Protein AF-A0A3R5Y386-F1 (afdb_monomer)

Secondary structure (DSSP, 8-state):
-HHHHHHHHHHHHHGGGGTT--------HHHHHHHHH-TTSTT-HHHHHHHHHTT-TT--HHHHHHHHHHGGGSTT--TT---

Structure (mmCIF, N/CA/C/O backbone):
data_AF-A0A3R5Y386-F1
#
_entry.id   AF-A0A3R5Y386-F1
#
loop_
_atom_site.group_PDB
_atom_site.id
_atom_site.type_symbol
_atom_site.label_atom_id
_atom_site.label_alt_id
_atom_site.label_comp_id
_atom_site.label_asym_id
_atom_site.label_entity_id
_atom_site.label_seq_id
_atom_site.pdbx_PDB_ins_code
_atom_site.Cartn_x
_atom_site.Cartn_y
_atom_site.Cartn_z
_atom_site.occupancy
_atom_site.B_iso_or_equiv
_atom_site.auth_seq_id
_atom_site.auth_comp_id
_atom_site.auth_asym_id
_atom_site.auth_atom_id
_atom_site.pdbx_PDB_model_num
ATOM 1 N N . MET A 1 1 ? 42.688 11.403 -36.344 1.00 62.56 1 MET A N 1
ATOM 2 C CA . MET A 1 1 ? 42.621 11.933 -34.958 1.00 62.56 1 MET A CA 1
ATOM 3 C C . MET A 1 1 ? 41.250 12.476 -34.552 1.00 62.56 1 MET A C 1
ATOM 5 O O . MET A 1 1 ? 40.793 12.110 -33.482 1.00 62.56 1 MET A O 1
ATOM 9 N N . LYS A 1 2 ? 40.561 13.291 -35.368 1.00 73.12 2 LYS A N 1
ATOM 10 C CA . LYS A 1 2 ? 39.269 13.909 -34.987 1.00 73.12 2 LYS A CA 1
ATOM 11 C C . LYS A 1 2 ? 38.145 12.906 -34.664 1.00 73.12 2 LYS A C 1
ATOM 13 O O . LYS A 1 2 ? 37.412 13.110 -33.709 1.00 73.12 2 LYS A O 1
ATOM 18 N N . ILE A 1 3 ? 38.062 11.798 -35.406 1.00 82.25 3 ILE A N 1
ATOM 19 C CA . ILE A 1 3 ? 37.072 10.728 -35.171 1.00 82.25 3 ILE A CA 1
ATOM 20 C C . ILE A 1 3 ? 37.309 10.045 -33.816 1.00 82.25 3 ILE A C 1
ATOM 22 O O . ILE A 1 3 ? 36.368 9.842 -33.062 1.00 82.25 3 ILE A O 1
ATOM 26 N N . PHE A 1 4 ? 38.569 9.775 -33.462 1.00 86.62 4 PHE A N 1
ATOM 27 C CA . PHE A 1 4 ? 38.923 9.201 -32.159 1.00 86.62 4 PHE A CA 1
ATOM 28 C C . PHE A 1 4 ? 38.592 10.147 -31.002 1.00 86.62 4 PHE A C 1
ATOM 30 O O . PHE A 1 4 ? 38.041 9.708 -29.999 1.00 86.62 4 PHE A O 1
ATOM 37 N N . ALA A 1 5 ? 38.850 11.449 -31.164 1.00 87.19 5 ALA A N 1
ATOM 38 C CA . ALA A 1 5 ? 38.442 12.451 -30.181 1.00 87.19 5 ALA A CA 1
ATOM 39 C C . ALA A 1 5 ? 36.908 12.525 -30.040 1.00 87.19 5 ALA A C 1
ATOM 41 O O . ALA A 1 5 ? 36.397 12.603 -28.929 1.00 87.19 5 ALA A O 1
ATOM 42 N N . SER A 1 6 ? 36.167 12.429 -31.148 1.00 86.44 6 SER A N 1
ATOM 43 C CA . SER A 1 6 ? 34.699 12.427 -31.134 1.00 86.44 6 SER A CA 1
ATOM 44 C C . SER A 1 6 ? 34.113 11.176 -30.470 1.00 86.44 6 SER A C 1
ATOM 46 O O . SER A 1 6 ? 33.136 11.282 -29.734 1.00 86.44 6 SER A O 1
ATOM 48 N N . LEU A 1 7 ? 34.709 10.002 -30.697 1.00 91.31 7 LEU A N 1
ATOM 49 C CA . LEU A 1 7 ? 34.300 8.751 -30.050 1.00 91.31 7 LEU A CA 1
ATOM 50 C C . LEU A 1 7 ? 34.578 8.779 -28.542 1.00 91.31 7 LEU A C 1
ATOM 52 O O . LEU A 1 7 ? 33.753 8.315 -27.761 1.00 91.31 7 LEU A O 1
ATOM 56 N N . LEU A 1 8 ? 35.703 9.373 -28.132 1.00 91.62 8 LEU A N 1
ATOM 57 C CA . LEU A 1 8 ? 36.048 9.554 -26.722 1.00 91.62 8 LEU A CA 1
ATOM 58 C C . LEU A 1 8 ? 35.031 10.455 -26.007 1.00 91.62 8 LEU A C 1
ATOM 60 O O . LEU A 1 8 ? 34.558 10.108 -24.929 1.00 91.62 8 LEU A O 1
ATOM 64 N N . VAL A 1 9 ? 34.667 11.587 -26.618 1.00 92.62 9 VAL A N 1
ATOM 65 C CA . VAL A 1 9 ? 33.654 12.503 -26.066 1.00 92.62 9 VAL A CA 1
ATOM 66 C C . VAL A 1 9 ? 32.298 11.809 -25.958 1.00 92.62 9 VAL A C 1
ATOM 68 O O . VAL A 1 9 ? 31.640 11.918 -24.928 1.00 92.62 9 VAL A O 1
ATOM 71 N N . PHE A 1 10 ? 31.901 11.045 -26.978 1.00 90.38 10 PHE A N 1
ATOM 72 C CA . PHE A 1 10 ? 30.650 10.289 -26.950 1.00 90.38 10 PHE A CA 1
ATOM 73 C C . PHE A 1 10 ? 30.623 9.238 -25.828 1.00 90.38 10 PHE A C 1
ATOM 75 O O . PHE A 1 10 ? 29.634 9.139 -25.107 1.00 90.38 10 PHE A O 1
ATOM 82 N N . ALA A 1 11 ? 31.721 8.505 -25.622 1.00 89.19 11 ALA A N 1
ATOM 83 C CA . ALA A 1 11 ? 31.836 7.544 -24.527 1.00 89.19 11 ALA A CA 1
ATOM 84 C C . ALA A 1 11 ? 31.775 8.221 -23.146 1.00 89.19 11 ALA A C 1
ATOM 86 O O . ALA A 1 11 ? 31.128 7.707 -22.235 1.00 89.19 11 ALA A O 1
ATOM 87 N N . LEU A 1 12 ? 32.390 9.400 -22.999 1.00 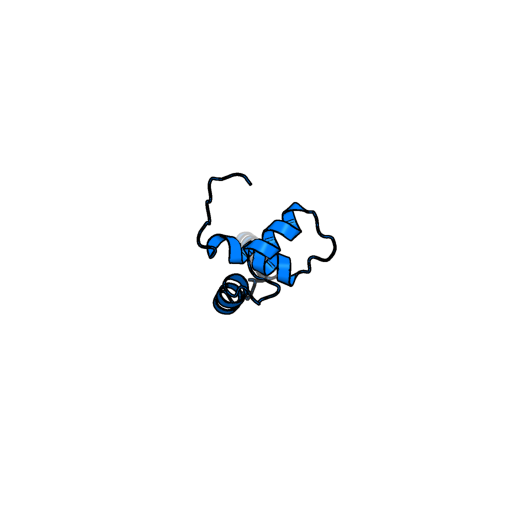89.06 12 LEU A N 1
ATOM 88 C CA . LEU A 1 12 ? 32.374 10.163 -21.749 1.00 89.06 12 LEU A CA 1
ATOM 89 C C . LEU A 1 12 ? 30.959 10.643 -21.377 1.00 89.06 12 LEU A C 1
ATOM 91 O O . LEU A 1 12 ? 30.605 10.666 -20.200 1.00 89.06 12 LEU A O 1
ATOM 95 N N . LEU A 1 13 ? 30.139 10.977 -22.379 1.00 87.69 13 LEU A N 1
ATOM 96 C CA . LEU A 1 13 ? 28.748 11.408 -22.197 1.00 87.69 13 LEU A CA 1
ATOM 97 C C . LEU A 1 13 ? 27.793 10.272 -21.795 1.00 87.69 13 LEU A C 1
ATOM 99 O O . LEU A 1 13 ? 26.701 10.557 -21.312 1.00 87.69 13 LEU A O 1
ATOM 103 N N . MET A 1 14 ? 28.188 9.005 -21.961 1.00 83.50 14 MET A N 1
ATOM 104 C CA . MET A 1 14 ? 27.374 7.836 -21.589 1.00 83.50 14 MET A CA 1
ATOM 105 C C . MET A 1 14 ? 27.625 7.349 -20.151 1.00 83.50 14 MET A C 1
ATOM 107 O O . MET A 1 14 ? 26.840 6.571 -19.622 1.00 83.50 14 MET A O 1
ATOM 111 N N . LEU A 1 15 ? 28.681 7.824 -19.481 1.00 79.44 15 LEU A N 1
ATOM 112 C CA . LEU A 1 15 ? 28.994 7.461 -18.092 1.00 79.44 15 LEU A CA 1
ATOM 113 C C . LEU A 1 15 ? 27.914 7.822 -17.044 1.00 79.44 15 LEU A C 1
ATOM 115 O O . LEU A 1 15 ? 27.742 7.041 -16.108 1.00 79.44 15 LEU A O 1
ATOM 119 N N . PRO A 1 16 ? 27.177 8.950 -17.129 1.00 80.25 16 PRO A N 1
ATOM 120 C CA . PRO A 1 16 ? 26.228 9.324 -16.080 1.00 80.25 16 PRO A CA 1
ATOM 121 C C . PRO A 1 16 ? 24.904 8.536 -16.092 1.00 80.25 16 PRO A C 1
ATOM 123 O O . PRO A 1 16 ? 24.112 8.690 -15.162 1.00 80.25 16 PRO A O 1
ATOM 126 N N . THR A 1 17 ? 24.627 7.685 -17.090 1.00 74.88 17 THR A N 1
ATOM 127 C CA . THR A 1 17 ? 23.305 7.037 -17.236 1.00 74.88 17 THR A CA 1
ATOM 128 C C . THR A 1 17 ? 23.008 5.965 -16.183 1.00 74.88 17 THR A C 1
ATOM 130 O O . THR A 1 17 ? 21.850 5.600 -16.004 1.00 74.88 17 THR A O 1
ATOM 133 N N . THR A 1 18 ? 24.015 5.454 -15.473 1.00 68.94 18 THR A N 1
ATOM 134 C CA . THR A 1 18 ? 23.844 4.390 -14.465 1.00 68.94 18 THR A CA 1
ATOM 135 C C . THR A 1 18 ? 23.636 4.918 -13.044 1.00 68.94 18 THR A C 1
ATOM 137 O O . THR A 1 18 ? 23.149 4.182 -12.189 1.00 68.94 18 THR A O 1
ATOM 140 N N . PHE A 1 19 ? 23.957 6.189 -12.781 1.00 70.50 19 PHE A N 1
ATOM 141 C CA . PHE A 1 19 ? 23.898 6.777 -11.436 1.00 70.50 19 PHE A CA 1
ATOM 142 C C . PHE A 1 19 ? 22.494 7.230 -11.015 1.00 70.50 19 PHE A C 1
ATOM 144 O O . PHE A 1 19 ? 22.246 7.417 -9.827 1.00 70.50 19 PHE A O 1
ATOM 151 N N . TYR A 1 20 ? 21.569 7.367 -11.967 1.00 72.75 20 TYR A N 1
ATOM 152 C CA . TYR A 1 20 ? 20.180 7.774 -11.724 1.00 72.75 20 TYR A CA 1
ATOM 153 C C . TYR A 1 20 ? 19.178 6.631 -11.928 1.00 72.75 20 TYR A C 1
ATOM 155 O O . TYR A 1 20 ? 18.014 6.871 -12.252 1.00 72.75 20 TYR A O 1
ATOM 163 N N . ALA A 1 21 ? 19.609 5.377 -11.763 1.00 73.44 21 ALA A N 1
ATOM 164 C CA . ALA A 1 21 ? 18.686 4.249 -11.811 1.00 73.44 21 ALA A CA 1
ATOM 165 C C . ALA A 1 21 ? 17.622 4.392 -10.708 1.00 73.44 21 ALA A C 1
ATOM 167 O O . ALA A 1 21 ? 17.944 4.649 -9.545 1.00 73.44 21 ALA A O 1
ATOM 168 N N . GLN A 1 22 ? 16.347 4.234 -11.073 1.00 74.81 22 GLN A N 1
ATOM 169 C CA . GLN A 1 22 ? 15.257 4.246 -10.101 1.00 74.81 22 GLN A CA 1
ATOM 170 C C . GLN A 1 22 ? 15.438 3.074 -9.134 1.00 74.81 22 GLN A C 1
ATOM 172 O O . GLN A 1 22 ? 15.659 1.935 -9.552 1.00 74.81 22 GLN A O 1
ATOM 177 N N . LYS A 1 23 ? 15.339 3.346 -7.829 1.00 76.88 23 LYS A N 1
ATOM 178 C CA . LYS A 1 23 ? 15.285 2.286 -6.824 1.00 76.88 23 LYS A CA 1
ATOM 179 C C . LYS A 1 23 ? 13.989 1.510 -7.039 1.00 76.88 23 LYS A C 1
ATOM 181 O O . LYS A 1 23 ? 12.911 2.061 -6.842 1.00 76.88 23 LYS A O 1
ATOM 186 N N . ILE A 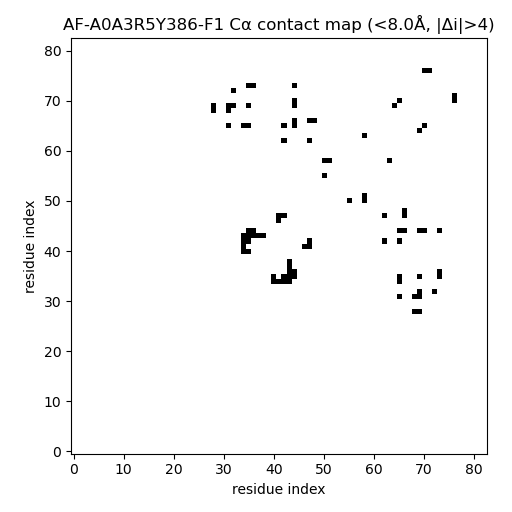1 24 ? 14.102 0.243 -7.430 1.00 77.69 24 ILE A N 1
ATOM 187 C CA . ILE A 1 24 ? 12.945 -0.649 -7.497 1.00 77.69 24 ILE A CA 1
ATOM 188 C C . ILE A 1 24 ? 12.458 -0.879 -6.066 1.00 77.69 24 ILE A C 1
ATOM 190 O O . ILE A 1 24 ? 13.225 -1.283 -5.187 1.00 77.69 24 ILE A O 1
ATOM 194 N N . SER A 1 25 ? 11.185 -0.585 -5.833 1.00 76.19 25 SER A N 1
ATOM 195 C CA . SER A 1 25 ? 10.499 -0.862 -4.577 1.00 76.19 25 SER A CA 1
ATOM 196 C C . SER A 1 25 ? 10.497 -2.374 -4.331 1.00 76.19 25 SER A C 1
ATOM 198 O O . SER A 1 25 ? 9.968 -3.127 -5.145 1.00 76.19 25 SER A O 1
ATOM 200 N N . ASN A 1 26 ? 11.087 -2.832 -3.224 1.00 87.19 26 ASN A N 1
ATOM 201 C CA . ASN A 1 26 ? 11.011 -4.236 -2.814 1.00 87.19 26 ASN A CA 1
ATOM 202 C C . ASN A 1 26 ? 9.709 -4.455 -2.032 1.00 87.19 26 ASN A C 1
ATOM 204 O O . ASN A 1 26 ? 9.695 -4.309 -0.811 1.00 87.19 26 ASN A O 1
ATOM 208 N N . ILE A 1 27 ? 8.616 -4.697 -2.755 1.00 90.81 27 ILE A N 1
ATOM 209 C CA . ILE A 1 27 ? 7.273 -4.853 -2.191 1.00 90.81 27 ILE A CA 1
ATOM 210 C C . ILE A 1 27 ? 6.940 -6.336 -2.049 1.00 90.81 27 ILE A C 1
ATOM 212 O O . ILE A 1 27 ? 7.025 -7.092 -3.014 1.00 90.81 27 ILE A O 1
ATOM 216 N N . ASP A 1 28 ? 6.531 -6.730 -0.846 1.00 94.56 28 ASP A N 1
ATOM 217 C CA . ASP A 1 28 ? 6.032 -8.070 -0.551 1.00 94.56 28 ASP A CA 1
ATOM 218 C C . ASP A 1 28 ? 4.510 -8.113 -0.752 1.00 94.56 28 ASP A C 1
ATOM 220 O O . ASP A 1 28 ? 3.730 -7.734 0.124 1.00 94.56 28 ASP A O 1
ATOM 224 N N . PHE A 1 29 ? 4.088 -8.546 -1.939 1.00 94.19 29 PHE A N 1
ATOM 225 C CA . PHE A 1 29 ? 2.673 -8.624 -2.299 1.00 94.19 29 PHE A CA 1
ATOM 226 C C . PHE A 1 29 ? 1.906 -9.695 -1.515 1.00 94.19 29 PHE A C 1
ATOM 228 O O . PHE A 1 29 ? 0.708 -9.519 -1.292 1.00 94.19 29 PHE A O 1
ATOM 235 N N . ASP A 1 30 ? 2.566 -10.767 -1.070 1.00 95.62 30 ASP A N 1
ATOM 236 C CA . ASP A 1 30 ? 1.918 -11.830 -0.298 1.00 95.62 30 ASP A CA 1
ATOM 237 C C . ASP A 1 30 ? 1.573 -11.330 1.109 1.00 95.62 30 ASP A C 1
ATOM 239 O O . ASP A 1 30 ? 0.454 -11.534 1.592 1.00 95.62 30 ASP A O 1
ATOM 243 N N . SER A 1 31 ? 2.497 -10.593 1.732 1.00 95.69 31 SER A N 1
ATOM 244 C CA . SER A 1 31 ? 2.263 -9.916 3.012 1.00 95.69 31 SER A CA 1
ATOM 245 C C . SER A 1 31 ? 1.130 -8.893 2.915 1.00 95.69 31 SER A C 1
ATOM 247 O O . SER A 1 31 ? 0.220 -8.897 3.747 1.00 95.69 31 SER A O 1
ATOM 249 N N . ILE A 1 32 ? 1.130 -8.063 1.865 1.00 96.12 32 ILE A N 1
ATOM 250 C CA . ILE A 1 32 ? 0.052 -7.091 1.628 1.00 96.12 32 ILE A CA 1
ATOM 251 C C . ILE A 1 32 ? -1.283 -7.814 1.474 1.00 96.12 32 ILE A C 1
ATOM 253 O O . ILE A 1 32 ? -2.239 -7.473 2.167 1.00 96.12 32 ILE A O 1
ATOM 257 N N . LYS A 1 33 ? -1.349 -8.850 0.631 1.00 96.06 33 LYS A N 1
ATOM 258 C CA . LYS A 1 33 ? -2.572 -9.630 0.423 1.00 96.06 33 LYS A CA 1
ATOM 259 C C . LYS A 1 33 ? -3.125 -10.185 1.738 1.00 96.06 33 LYS A C 1
ATOM 261 O O . LYS A 1 33 ? -4.319 -10.053 1.992 1.00 96.06 33 LYS A O 1
ATOM 266 N N . ALA A 1 34 ? -2.269 -10.762 2.580 1.00 96.12 34 ALA A N 1
ATOM 267 C CA . ALA A 1 34 ? -2.680 -11.297 3.875 1.00 96.12 34 ALA A CA 1
ATOM 268 C C . ALA A 1 34 ? -3.233 -10.198 4.800 1.00 96.12 34 ALA A C 1
ATOM 270 O O . ALA A 1 34 ? -4.304 -10.364 5.382 1.00 96.12 34 ALA A O 1
ATOM 271 N N . LYS A 1 35 ? -2.544 -9.053 4.890 1.00 95.88 35 LYS A N 1
ATOM 272 C CA . LYS A 1 35 ? -2.961 -7.918 5.728 1.00 95.88 35 LYS A CA 1
ATOM 273 C C . LYS A 1 35 ? -4.296 -7.311 5.302 1.00 95.88 35 LYS A C 1
ATOM 275 O O . LYS A 1 35 ? -5.058 -6.899 6.171 1.00 95.88 35 LYS A O 1
ATOM 280 N N . ILE A 1 36 ? -4.551 -7.192 3.998 1.00 95.94 36 ILE A N 1
ATOM 281 C CA . ILE A 1 36 ? -5.733 -6.481 3.488 1.00 95.94 36 ILE A CA 1
ATOM 282 C C . ILE A 1 36 ? -7.004 -7.342 3.482 1.00 95.94 36 ILE A C 1
ATOM 284 O O . ILE A 1 36 ? -8.098 -6.785 3.401 1.00 95.94 36 ILE A O 1
ATOM 288 N N . GLN A 1 37 ? -6.859 -8.672 3.546 1.00 95.06 37 GLN A N 1
ATOM 289 C CA . GLN A 1 37 ? -7.963 -9.641 3.551 1.00 95.06 37 GLN A CA 1
ATOM 290 C C . GLN A 1 37 ? -8.397 -10.062 4.964 1.00 95.06 37 GLN A C 1
ATOM 292 O O . GLN A 1 37 ? -9.503 -10.566 5.128 1.00 95.06 37 GLN A O 1
ATOM 297 N N . ASP A 1 38 ? -7.557 -9.865 5.982 1.00 96.12 38 ASP A N 1
ATOM 298 C CA . ASP A 1 38 ? -7.900 -10.172 7.374 1.00 96.12 38 ASP A CA 1
ATOM 299 C C . ASP A 1 38 ? -8.750 -9.055 7.996 1.00 96.12 38 ASP A C 1
ATOM 301 O O . ASP A 1 38 ? -8.276 -7.936 8.172 1.00 96.12 38 ASP A O 1
ATOM 305 N N . GLU A 1 39 ? -9.989 -9.369 8.382 1.00 94.94 39 GLU A N 1
ATOM 306 C CA . GLU A 1 39 ? -10.920 -8.433 9.034 1.00 94.94 39 GLU A CA 1
ATOM 307 C C . GLU A 1 39 ? -10.404 -7.887 10.377 1.00 94.94 39 GLU A C 1
ATOM 309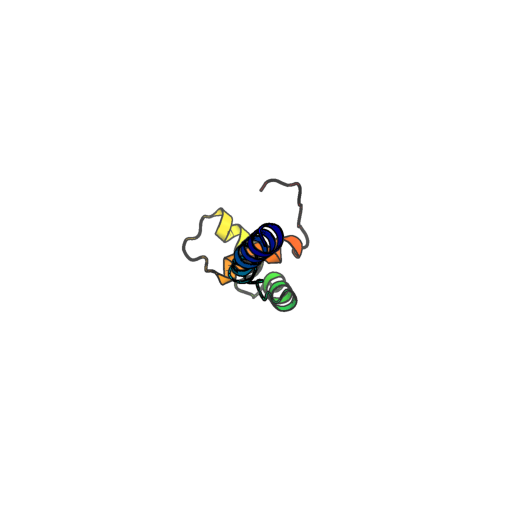 O O . GLU A 1 39 ? -10.818 -6.808 10.806 1.00 94.94 39 GLU A O 1
ATOM 314 N N . ASN A 1 40 ? -9.491 -8.604 11.041 1.00 96.12 40 ASN A N 1
ATOM 315 C CA . ASN A 1 40 ? -8.902 -8.185 12.317 1.00 96.12 40 ASN A CA 1
ATOM 316 C C . ASN A 1 40 ? -7.628 -7.346 12.142 1.00 96.12 40 ASN A C 1
ATOM 318 O O . ASN A 1 40 ? -7.097 -6.812 13.119 1.00 96.12 40 ASN A O 1
ATOM 322 N N . SER A 1 41 ? -7.118 -7.236 10.915 1.00 95.00 41 SER A N 1
ATOM 323 C CA . SER A 1 41 ? -5.943 -6.432 10.602 1.00 95.00 41 SER A CA 1
ATOM 324 C C . SER A 1 41 ? -6.285 -4.946 10.647 1.00 95.00 41 SER A C 1
ATOM 326 O O . SER A 1 41 ? -7.310 -4.500 10.129 1.00 95.00 41 SER A O 1
ATOM 328 N N . SER A 1 42 ? -5.374 -4.129 11.180 1.00 93.12 42 SER A N 1
ATOM 329 C CA . SER A 1 42 ? -5.487 -2.667 11.084 1.00 93.12 42 SER A CA 1
ATOM 330 C C . SER A 1 42 ? -5.467 -2.164 9.636 1.00 93.12 42 SER A C 1
ATOM 332 O O . SER A 1 42 ? -5.898 -1.045 9.366 1.00 93.12 42 SER A O 1
ATOM 334 N N . SER A 1 43 ? -4.969 -2.991 8.713 1.00 96.19 43 SER A N 1
ATOM 335 C CA . SER A 1 43 ? -4.880 -2.712 7.281 1.00 96.19 43 SER A CA 1
ATOM 336 C C . SER A 1 43 ? -5.980 -3.404 6.472 1.00 96.19 43 SER A C 1
ATOM 338 O O . SER A 1 43 ? -5.861 -3.475 5.249 1.00 96.19 43 SER A O 1
ATOM 340 N N . TYR A 1 44 ? -7.038 -3.907 7.122 1.00 96.62 44 TYR A N 1
ATOM 341 C CA . TYR A 1 44 ? -8.194 -4.470 6.429 1.00 96.62 44 TYR A CA 1
ATOM 342 C C . TYR A 1 44 ? -8.743 -3.467 5.407 1.00 96.62 44 TYR A C 1
ATOM 344 O O . TYR A 1 44 ? -9.082 -2.331 5.760 1.00 96.62 44 TYR A O 1
ATOM 352 N N . TYR A 1 45 ? -8.806 -3.871 4.135 1.00 95.69 45 TYR A N 1
ATOM 353 C CA . TYR A 1 45 ? -8.958 -2.926 3.025 1.00 95.69 45 TYR A CA 1
ATOM 354 C C . TYR A 1 45 ? -10.198 -2.022 3.126 1.00 95.69 45 TYR A C 1
ATOM 356 O O . TYR A 1 45 ? -10.044 -0.811 2.953 1.00 95.69 45 TYR A O 1
ATOM 364 N N . PRO A 1 46 ? -11.405 -2.538 3.448 1.00 95.00 46 PRO A N 1
ATOM 365 C CA . PRO A 1 46 ? -12.605 -1.709 3.582 1.00 95.00 46 PRO A CA 1
ATOM 366 C C . PRO A 1 46 ? -12.466 -0.590 4.619 1.00 95.00 46 PRO A C 1
ATOM 368 O O . PRO A 1 46 ? -12.856 0.546 4.354 1.00 95.00 46 PRO A O 1
ATOM 371 N N . ASN A 1 47 ? -11.843 -0.880 5.763 1.00 95.75 47 ASN A N 1
ATOM 372 C CA . ASN A 1 47 ? -11.621 0.117 6.809 1.00 95.75 47 ASN A CA 1
ATOM 373 C C . ASN A 1 47 ? -10.570 1.140 6.361 1.00 95.75 47 ASN A C 1
ATOM 375 O O . ASN A 1 47 ? -10.706 2.342 6.590 1.00 95.75 47 ASN A O 1
ATOM 379 N N . LEU A 1 48 ? -9.515 0.665 5.697 1.00 95.75 48 LEU A N 1
ATOM 380 C CA . LEU A 1 48 ? -8.404 1.497 5.256 1.00 95.75 48 LEU A CA 1
ATOM 381 C C . LEU A 1 48 ? -8.831 2.511 4.184 1.00 95.75 48 LEU A C 1
ATOM 383 O O . LEU A 1 48 ? -8.478 3.689 4.268 1.00 95.75 48 LEU A O 1
ATOM 387 N N . ILE A 1 49 ? -9.631 2.079 3.204 1.00 94.62 49 ILE A N 1
ATOM 388 C CA . ILE A 1 49 ? -10.140 2.967 2.151 1.00 94.62 49 ILE A CA 1
ATOM 389 C C . ILE A 1 49 ? -11.163 3.971 2.697 1.00 94.62 49 ILE A C 1
ATOM 391 O O . ILE A 1 49 ? -11.218 5.106 2.225 1.00 94.62 49 ILE A O 1
ATOM 395 N N . GLU A 1 50 ? -11.951 3.600 3.708 1.00 95.31 50 GLU A N 1
ATOM 396 C CA . GLU A 1 50 ? -12.861 4.530 4.383 1.00 95.31 50 GLU A CA 1
ATOM 397 C C . GLU A 1 50 ? -12.091 5.624 5.132 1.00 95.31 50 GLU A C 1
ATOM 399 O O . GLU A 1 50 ? -12.386 6.810 4.958 1.00 95.31 50 GLU A O 1
ATOM 404 N N . ARG A 1 51 ? -11.042 5.253 5.878 1.00 96.94 51 ARG A N 1
ATOM 405 C CA . ARG A 1 51 ? -10.139 6.217 6.532 1.00 96.94 51 ARG A CA 1
ATOM 406 C C . ARG A 1 51 ? -9.526 7.192 5.527 1.00 96.94 51 ARG A C 1
ATOM 408 O O . ARG A 1 51 ? -9.500 8.396 5.786 1.00 96.94 51 ARG A O 1
ATOM 415 N N . LEU A 1 52 ? -9.105 6.699 4.357 1.00 95.62 52 LEU A N 1
ATOM 416 C CA . LEU A 1 52 ? -8.606 7.550 3.272 1.00 95.62 52 LEU A CA 1
A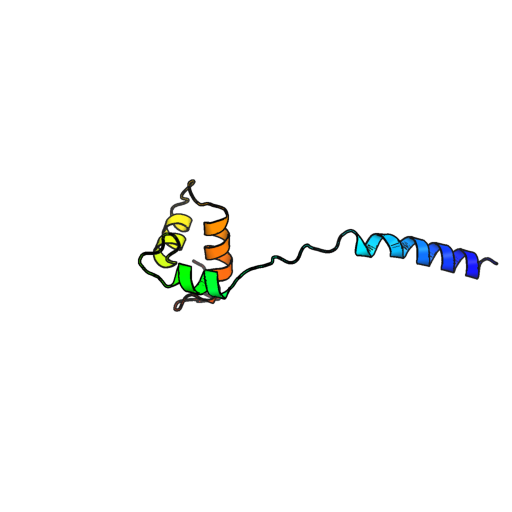TOM 417 C C . LEU A 1 52 ? -9.668 8.549 2.791 1.00 95.62 52 LEU A C 1
ATOM 419 O O . LEU A 1 52 ? -9.380 9.740 2.692 1.00 95.62 52 LEU A O 1
ATOM 423 N N . LYS A 1 53 ? -10.903 8.097 2.537 1.00 94.94 53 LYS A N 1
ATOM 424 C CA . LYS A 1 53 ? -12.014 8.972 2.105 1.00 94.94 53 LYS A CA 1
ATOM 425 C C . LYS A 1 53 ? -12.341 10.056 3.133 1.00 94.94 53 LYS A C 1
ATOM 427 O O . LYS A 1 53 ? -12.675 11.183 2.768 1.00 94.94 53 LYS A O 1
ATOM 432 N N . LEU A 1 54 ? -12.219 9.731 4.416 1.00 97.69 54 LEU A N 1
ATOM 433 C CA . LEU A 1 54 ? -12.429 10.664 5.522 1.00 97.69 54 LEU A CA 1
ATOM 434 C C . LEU A 1 54 ? -11.229 11.590 5.779 1.00 97.69 54 LEU A C 1
ATOM 436 O O . LEU A 1 54 ? -11.290 12.400 6.701 1.00 97.69 54 LEU A O 1
ATOM 440 N N . HIS A 1 55 ? -10.180 11.517 4.953 1.00 96.12 55 HIS A N 1
ATOM 441 C CA . HIS A 1 55 ? -8.957 12.310 5.091 1.00 96.12 55 HIS A CA 1
ATOM 442 C C . HIS A 1 55 ? -8.312 12.145 6.475 1.00 96.12 55 HIS A C 1
ATOM 444 O O . HIS A 1 55 ? -7.860 13.122 7.077 1.00 96.12 55 HIS A O 1
ATOM 450 N N . ASP A 1 56 ? -8.290 10.913 6.992 1.00 97.31 56 ASP A N 1
ATOM 451 C CA . ASP A 1 56 ? -7.685 10.596 8.284 1.00 97.31 56 ASP A CA 1
ATOM 452 C C . ASP A 1 56 ? -6.193 11.002 8.299 1.00 97.31 56 ASP A C 1
ATOM 454 O O . ASP A 1 56 ? -5.382 10.410 7.579 1.00 97.31 56 ASP A O 1
ATOM 458 N N . PRO A 1 57 ? -5.790 11.991 9.123 1.00 96.44 57 PRO A N 1
ATOM 459 C CA . PRO A 1 57 ? -4.412 12.474 9.163 1.00 96.44 57 PRO A CA 1
ATOM 460 C C . PRO A 1 57 ? -3.456 11.494 9.857 1.00 96.44 57 PRO A C 1
ATOM 462 O O . PRO A 1 57 ? -2.251 11.733 9.876 1.00 96.44 57 PRO A O 1
ATOM 465 N N . THR A 1 58 ? -3.975 10.420 10.459 1.00 97.12 58 THR A N 1
ATOM 466 C CA . THR A 1 58 ? -3.180 9.390 11.141 1.00 97.12 58 THR A CA 1
ATOM 467 C C . THR A 1 58 ? -2.726 8.263 10.211 1.00 97.12 58 THR A C 1
ATOM 469 O O . THR A 1 58 ? -2.042 7.347 10.668 1.00 97.12 58 THR A O 1
ATOM 472 N N . LEU A 1 59 ? -3.085 8.316 8.920 1.00 97.44 59 LEU A N 1
ATOM 473 C CA . LEU A 1 59 ? -2.614 7.360 7.919 1.00 97.44 59 LEU A CA 1
ATOM 474 C C . LEU A 1 59 ? -1.089 7.382 7.812 1.00 97.44 59 LEU A C 1
ATOM 476 O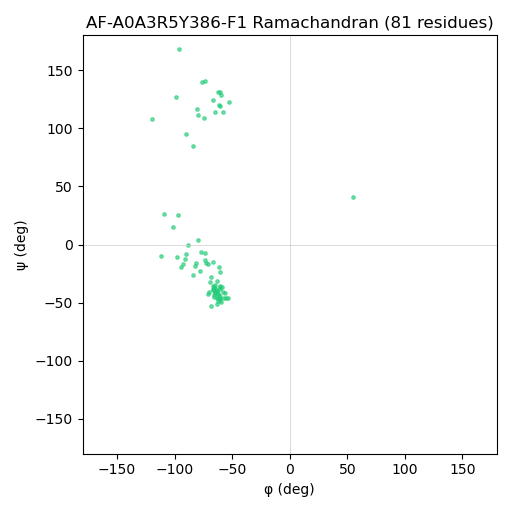 O . LEU A 1 59 ? -0.464 8.429 7.635 1.00 97.44 59 LEU A O 1
ATOM 480 N N . THR A 1 60 ? -0.506 6.195 7.907 1.00 97.31 60 THR A N 1
ATOM 481 C CA . THR A 1 60 ? 0.939 5.972 7.874 1.00 97.31 60 THR A CA 1
ATOM 482 C C . THR A 1 60 ? 1.424 5.586 6.477 1.00 97.31 60 THR A C 1
ATOM 484 O O . THR A 1 60 ? 0.639 5.229 5.602 1.00 97.31 60 THR A O 1
ATOM 487 N N . ASP A 1 61 ? 2.741 5.588 6.263 1.00 95.00 61 ASP A N 1
ATOM 488 C CA . ASP A 1 61 ? 3.329 5.129 4.999 1.00 95.00 61 ASP A CA 1
ATOM 489 C C . ASP A 1 61 ? 2.968 3.663 4.674 1.00 95.00 61 ASP A C 1
ATOM 491 O O . ASP A 1 61 ? 2.726 3.342 3.511 1.00 95.00 61 ASP A O 1
ATOM 495 N N . ASP A 1 62 ? 2.877 2.777 5.681 1.00 95.00 62 ASP A N 1
ATOM 496 C CA . ASP A 1 62 ? 2.437 1.382 5.476 1.00 95.00 62 ASP A CA 1
ATOM 497 C C . ASP A 1 62 ? 0.971 1.334 5.029 1.00 95.00 62 ASP A C 1
ATOM 499 O O . ASP A 1 62 ? 0.628 0.563 4.134 1.00 95.00 62 ASP A O 1
ATOM 503 N N . ASP A 1 63 ? 0.117 2.209 5.571 1.00 96.75 63 ASP A N 1
ATOM 504 C CA . ASP A 1 63 ? -1.277 2.323 5.136 1.00 96.75 63 ASP A CA 1
ATOM 505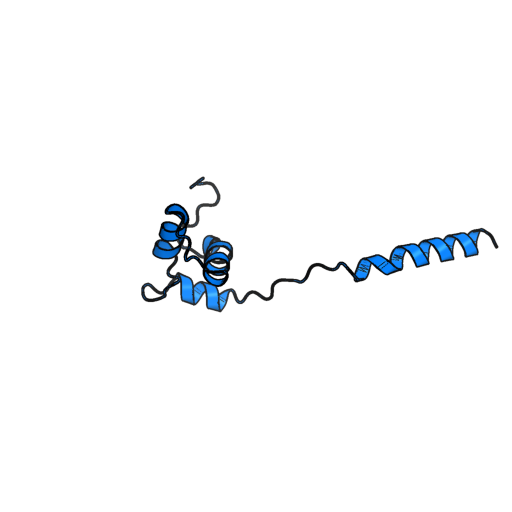 C C . ASP A 1 63 ? -1.358 2.707 3.654 1.00 96.75 63 ASP A C 1
ATOM 507 O O . ASP A 1 63 ? -2.100 2.084 2.898 1.00 96.75 63 ASP A O 1
ATOM 511 N N . TYR A 1 64 ? -0.546 3.668 3.200 1.00 95.62 64 TYR A N 1
ATOM 512 C CA . TYR A 1 64 ? -0.497 4.046 1.784 1.00 95.62 64 TYR A CA 1
ATOM 513 C C . TYR A 1 64 ? 0.058 2.939 0.884 1.00 95.62 64 TYR A C 1
ATOM 515 O O . TYR A 1 64 ? -0.435 2.764 -0.232 1.00 95.62 64 TYR A O 1
ATOM 523 N N . ILE A 1 65 ? 1.041 2.165 1.351 1.00 94.75 65 ILE A N 1
ATOM 524 C CA . ILE A 1 65 ? 1.546 0.988 0.626 1.00 94.75 65 ILE A CA 1
ATOM 525 C C . ILE A 1 65 ? 0.428 -0.051 0.470 1.00 94.75 65 ILE A C 1
ATOM 527 O O . ILE A 1 65 ? 0.184 -0.520 -0.645 1.00 94.75 65 ILE A O 1
ATOM 531 N N . ASN A 1 66 ? -0.280 -0.374 1.555 1.00 95.94 66 ASN A N 1
ATOM 532 C CA . ASN A 1 66 ? -1.388 -1.330 1.535 1.00 95.94 66 ASN A CA 1
ATOM 533 C C . ASN A 1 66 ? -2.570 -0.818 0.692 1.00 95.94 66 ASN A C 1
ATOM 535 O O . ASN A 1 66 ? -3.171 -1.602 -0.035 1.00 95.94 66 ASN A O 1
ATOM 539 N N . LEU A 1 67 ? -2.873 0.485 0.712 1.00 95.38 67 LEU A N 1
ATOM 540 C CA . LEU A 1 67 ? -3.879 1.101 -0.161 1.00 95.38 67 LEU A CA 1
ATOM 541 C C . LEU A 1 67 ? -3.481 0.993 -1.635 1.00 95.38 67 LEU A C 1
ATOM 543 O O . LEU A 1 67 ? -4.264 0.524 -2.454 1.00 95.38 67 LEU A O 1
ATOM 547 N N . TYR A 1 68 ? -2.262 1.404 -1.980 1.00 93.75 68 TYR A N 1
ATOM 548 C CA . TYR A 1 68 ? -1.815 1.484 -3.368 1.00 93.75 68 TYR A CA 1
ATOM 549 C C . TYR A 1 68 ? -1.666 0.101 -4.012 1.00 93.75 68 TYR A C 1
ATOM 551 O O . TYR A 1 68 ? -2.242 -0.159 -5.069 1.00 93.75 68 TYR A O 1
ATOM 559 N N . TYR A 1 69 ? -0.916 -0.799 -3.373 1.00 94.12 69 TYR A N 1
ATOM 560 C CA . TYR A 1 69 ? -0.659 -2.134 -3.919 1.00 94.12 69 TYR A CA 1
ATOM 561 C C . TYR A 1 69 ? -1.777 -3.130 -3.599 1.00 94.12 69 TYR A C 1
ATOM 563 O O . TYR A 1 69 ? -1.971 -4.081 -4.353 1.00 94.12 69 TYR A O 1
ATOM 571 N N . GLY A 1 70 ? -2.525 -2.922 -2.513 1.00 94.06 70 GLY A N 1
ATOM 572 C CA . GLY A 1 70 ? -3.640 -3.789 -2.141 1.00 94.06 70 GLY A CA 1
ATOM 573 C C . GLY A 1 70 ? -4.909 -3.551 -2.954 1.00 94.06 70 GLY A C 1
ATOM 574 O O . GLY A 1 70 ? -5.696 -4.481 -3.101 1.00 94.06 70 GLY A O 1
ATOM 575 N N . ASN A 1 71 ? -5.092 -2.367 -3.553 1.00 92.44 71 ASN A N 1
ATOM 576 C CA . ASN A 1 71 ? -6.294 -2.051 -4.332 1.00 92.44 71 ASN A CA 1
ATOM 577 C C . ASN A 1 71 ? -6.592 -3.084 -5.423 1.00 92.44 71 ASN A C 1
ATOM 579 O O . ASN A 1 71 ? -7.712 -3.566 -5.529 1.00 92.44 71 ASN A O 1
ATOM 583 N N . VAL A 1 72 ? -5.575 -3.482 -6.188 1.00 91.19 72 VAL A N 1
ATOM 584 C CA . VAL A 1 72 ? -5.721 -4.460 -7.283 1.00 91.19 72 VAL A CA 1
ATOM 585 C C . VAL A 1 72 ? -5.922 -5.900 -6.798 1.00 91.19 72 VAL A C 1
ATOM 587 O O . VAL A 1 72 ? -6.254 -6.777 -7.591 1.00 91.19 72 VAL A O 1
ATOM 590 N N . LEU A 1 73 ? -5.680 -6.156 -5.511 1.00 91.94 73 LEU A N 1
ATOM 591 C CA . LEU A 1 73 ? -5.823 -7.461 -4.863 1.00 91.94 73 LEU A CA 1
ATOM 592 C C . LEU A 1 73 ? -7.161 -7.592 -4.121 1.00 91.94 73 LEU A C 1
ATOM 594 O O . LEU A 1 73 ? -7.503 -8.687 -3.667 1.00 91.94 73 LEU A O 1
ATOM 598 N N . TYR A 1 74 ? -7.896 -6.489 -3.973 1.00 86.50 74 TYR A N 1
ATOM 599 C CA . TYR A 1 74 ? -9.200 -6.468 -3.335 1.00 86.50 74 TYR A CA 1
ATOM 600 C C . TYR A 1 74 ? -10.271 -7.038 -4.271 1.00 86.50 74 TYR A C 1
ATOM 602 O O . TYR A 1 74 ? -10.287 -6.770 -5.469 1.00 86.50 74 TYR A O 1
ATOM 610 N N . GLU A 1 75 ? -11.190 -7.826 -3.718 1.00 84.31 75 GLU A N 1
ATOM 611 C CA . GLU A 1 75 ? -12.162 -8.604 -4.499 1.00 84.31 75 GLU A CA 1
ATOM 612 C C . GLU A 1 75 ? -13.118 -7.726 -5.314 1.00 84.31 75 GLU A C 1
ATOM 614 O O . GLU A 1 75 ? -13.528 -8.103 -6.408 1.00 84.31 75 GLU A O 1
ATOM 619 N N . ASN A 1 76 ? -13.425 -6.530 -4.804 1.00 83.81 76 ASN A N 1
ATOM 620 C CA . ASN A 1 76 ? -14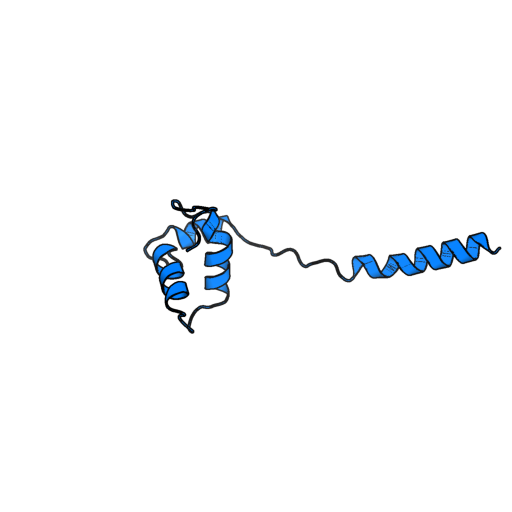.293 -5.555 -5.463 1.00 83.81 76 ASN A CA 1
ATOM 621 C C . ASN A 1 76 ? -13.498 -4.490 -6.235 1.00 83.81 76 ASN A C 1
ATOM 623 O O . ASN A 1 76 ? -13.970 -3.363 -6.384 1.00 83.81 76 ASN A O 1
ATOM 627 N N . TYR A 1 77 ? -12.274 -4.801 -6.670 1.00 83.12 77 TYR A N 1
ATOM 628 C CA . TYR A 1 77 ? -11.498 -3.898 -7.513 1.00 83.12 77 TYR A CA 1
ATOM 629 C C . TYR A 1 77 ? -12.236 -3.622 -8.827 1.00 83.12 77 TYR A C 1
ATOM 631 O O . TYR A 1 77 ? -12.460 -4.529 -9.630 1.00 83.12 77 TYR A O 1
ATOM 639 N N . ASP A 1 78 ? -12.564 -2.352 -9.060 1.00 83.00 78 ASP A N 1
ATOM 640 C CA . ASP A 1 78 ? -13.083 -1.872 -10.334 1.00 83.00 78 ASP A CA 1
ATOM 641 C C . ASP A 1 78 ? -12.131 -0.800 -10.897 1.00 83.00 78 ASP A C 1
ATOM 643 O O . ASP A 1 78 ? -12.069 0.310 -10.365 1.00 83.00 78 ASP A O 1
ATOM 647 N N . PRO A 1 79 ? -11.370 -1.101 -11.967 1.00 78.44 79 PRO A N 1
ATOM 648 C CA . PRO A 1 79 ? -10.446 -0.145 -12.577 1.00 78.44 79 PRO A CA 1
ATOM 649 C C . PRO A 1 79 ? -11.145 1.054 -13.236 1.00 78.44 79 PRO A C 1
ATOM 651 O O . PRO A 1 79 ? -10.471 2.027 -13.577 1.00 78.44 79 PRO A O 1
ATOM 654 N N . LEU A 1 80 ? -12.458 0.978 -13.478 1.00 76.94 80 LEU A N 1
ATOM 655 C CA . LEU A 1 80 ? -13.230 1.979 -14.216 1.00 76.94 80 LEU A CA 1
ATOM 656 C C . LEU A 1 80 ? -14.221 2.745 -13.333 1.00 76.94 80 LEU A C 1
ATOM 658 O O . LEU A 1 80 ? -14.777 3.748 -13.795 1.00 76.94 80 LEU A O 1
ATOM 662 N N . CYS A 1 81 ? -14.436 2.325 -12.082 1.00 61.94 81 CYS A N 1
ATOM 663 C CA . CYS A 1 81 ? -15.203 3.129 -11.140 1.00 61.94 81 CYS A CA 1
ATOM 664 C C . CYS A 1 81 ? -14.299 4.238 -10.579 1.00 61.94 81 CYS A C 1
ATOM 666 O O . CYS A 1 81 ? -13.310 4.009 -9.884 1.00 61.94 81 CYS A O 1
ATOM 668 N N . PHE A 1 82 ? -14.598 5.481 -10.948 1.00 49.69 82 PHE A N 1
ATOM 669 C CA . PHE A 1 82 ? -14.006 6.640 -10.293 1.00 49.69 82 PHE A CA 1
ATOM 670 C C . PHE A 1 82 ? -14.686 6.778 -8.925 1.00 49.69 82 PHE A C 1
ATOM 672 O O . PHE A 1 82 ? -15.879 7.079 -8.864 1.00 49.69 82 PHE A O 1
ATOM 679 N N . GLN A 1 83 ? -13.942 6.475 -7.860 1.00 53.38 83 GLN A N 1
ATOM 680 C CA . GLN A 1 83 ? -14.379 6.550 -6.463 1.00 53.38 83 GLN A CA 1
ATOM 681 C C . GLN A 1 83 ? -14.279 7.976 -5.913 1.00 53.38 83 GLN A C 1
ATOM 683 O O . GLN A 1 83 ? -13.245 8.632 -6.176 1.00 53.38 83 GLN A O 1
#

Organism: Ornithobacterium rhinotracheale (NCBI:txid28251)

InterPro domains:
  IPR032578 Protein of unknown function DUF4919 [PF16266] (31-79)

pLDDT: mean 88.27, std 10.52, range [49.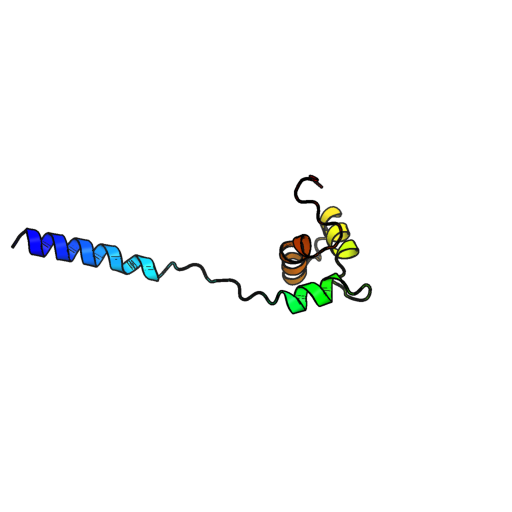69, 97.69]

Sequence (83 aa):
MKIFASLLVFALLMLPTTFYAQKISNIDFDSIKAKIQDENSSSYYPNLIERLKLHDPTLTDDDYINLYYGNVLYENYDPLCFQ

Mean predicted aligned error: 8.25 Å

Solvent-accessible surface area (backbone atoms only — not comparable to full-atom values): 5267 Å² total; per-residue (Å²): 110,70,66,61,54,52,52,51,53,55,55,61,70,58,64,67,71,70,80,70,63,80,82,78,80,91,74,63,62,68,61,37,51,54,38,36,70,33,85,86,36,91,52,14,42,73,62,44,54,48,41,57,76,69,64,50,86,81,70,46,74,66,52,51,49,42,53,65,67,31,44,82,71,40,92,84,57,54,97,81,64,87,127

Foldseek 3Di:
DVVVVVVVVVVVVPVVPPVPDDDDDPDDLVVLLVQCCDPPHPLPPVVLVVCVVVVPPPQDPVSVSSNPSVLVVDPPRDPPDPD

Nearest PDB structures (foldseek):
  8axk-assembly1_q  TM=3.454E-01  e=9.762E+00  Shigella flexneri

Radius of gyration: 22.42 Å; Cα contacts (8 Å, |Δi|>4): 45; chains: 1; bo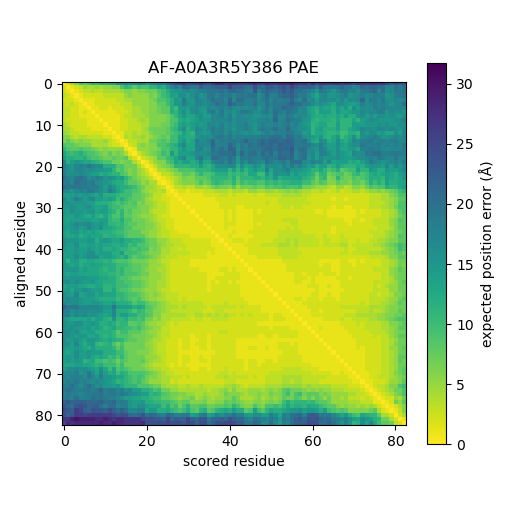unding box: 58×26×48 Å